Protein AF-A0A1Y0B6B0-F1 (afdb_monomer_lite)

Sequence (129 aa):
MSIPESVAESVLHGMLKETRARQQCIAEITEMIHVASLLHDDVLDDADTRRGIGSLNFVMGNKISVLAGDFLLSRACVALASLKNTEVVSLLATVVEHLVTGETMQMTTTSDQRCSMEYYLQKTYYKTA

Radius of gyration: 20.42 Å; chains: 1; bounding box: 52×27×65 Å

Secondary structure (DSSP, 8-state):
-PPPHHHHHHHHHHHHHHHHHHHHHHHHHHHHHHHHHHHHHHHHTT-SEETTEE-HHHHH-HHHHHHHHHHHHHHHHHHHHHT--HHHHHHHHHHHHHHHHHHHHHHH--HHHHT-HHHHHHHHHHHT-

pLDDT: mean 93.16, std 7.31, range [55.25, 98.56]

InterPro domains:
  IPR000092 Polyprenyl synthetase-like [PF00348] (17-129)
  IPR008949 Isoprenoid synthase domain superfamily [G3DSA:1.10.600.10] (9-129)
  IPR008949 Isoprenoid synthase domain superfamily [SSF48576] (17-129)
  IPR033749 Polyprenyl synthetase, conserved site [PS00723] (38-52)

Organism: Litsea cubeba (NCBI:txid155299)

Structure (mmCIF, N/CA/C/O backbone):
data_AF-A0A1Y0B6B0-F1
#
_entry.id   AF-A0A1Y0B6B0-F1
#
loop_
_atom_site.group_PDB
_atom_site.id
_atom_site.type_symbol
_atom_site.label_atom_id
_atom_site.label_alt_id
_atom_site.label_comp_id
_atom_site.label_asym_id
_atom_site.label_entity_id
_atom_site.label_seq_id
_atom_site.pdbx_PDB_ins_code
_atom_site.Cartn_x
_atom_site.Cartn_y
_atom_site.Cartn_z
_atom_site.occupancy
_atom_site.B_iso_or_equiv
_atom_site.auth_seq_id
_atom_site.auth_comp_id
_atom_site.auth_asym_id
_atom_site.auth_atom_id
_atom_site.pdbx_PDB_model_num
ATOM 1 N N . MET A 1 1 ? -20.776 -11.616 46.084 1.00 55.25 1 MET A N 1
ATOM 2 C CA . MET A 1 1 ? -21.947 -11.772 45.198 1.00 55.25 1 MET A CA 1
ATOM 3 C C . MET A 1 1 ? -21.425 -12.349 43.894 1.00 55.25 1 MET A C 1
ATOM 5 O O . MET A 1 1 ? -20.660 -11.673 43.222 1.00 55.25 1 MET A O 1
ATOM 9 N N . SER A 1 2 ? -21.678 -13.631 43.634 1.00 67.38 2 SER A N 1
ATOM 10 C CA . SER A 1 2 ? -21.216 -14.341 42.435 1.00 67.38 2 SER A CA 1
ATOM 11 C C . SER A 1 2 ? -22.008 -13.864 41.218 1.00 67.38 2 SER A C 1
ATOM 13 O O . SER A 1 2 ? -23.232 -13.755 41.280 1.00 67.38 2 SER A O 1
ATOM 15 N N . ILE A 1 3 ? -21.309 -13.541 40.130 1.00 68.50 3 ILE A N 1
ATOM 16 C CA . ILE A 1 3 ? -21.937 -13.173 38.857 1.00 68.50 3 ILE A CA 1
ATOM 17 C C . ILE A 1 3 ? -22.656 -14.422 38.314 1.00 68.50 3 ILE A C 1
ATOM 19 O O . ILE A 1 3 ? -22.043 -15.492 38.308 1.00 68.50 3 ILE A O 1
ATOM 23 N N . PRO A 1 4 ? -23.926 -14.328 37.876 1.00 75.69 4 PRO A N 1
ATOM 24 C CA . PRO A 1 4 ? -24.611 -15.444 37.232 1.00 75.69 4 PRO A CA 1
ATOM 25 C C . PRO A 1 4 ? -23.865 -15.870 35.962 1.00 75.69 4 PRO A C 1
ATOM 27 O O . PRO A 1 4 ? -23.464 -15.020 35.168 1.00 75.69 4 PRO A O 1
ATOM 30 N N . GLU A 1 5 ? -23.712 -17.175 35.749 1.00 72.06 5 GLU A N 1
ATOM 31 C CA . GLU A 1 5 ? -22.956 -17.769 34.631 1.00 72.06 5 GLU A CA 1
ATOM 32 C C . GLU A 1 5 ? -23.391 -17.225 33.252 1.00 72.06 5 GLU A C 1
ATOM 34 O O . GLU A 1 5 ? -22.551 -16.930 32.404 1.00 72.06 5 GLU A O 1
ATOM 39 N N . SER A 1 6 ? -24.688 -16.941 33.069 1.00 74.56 6 SER A N 1
ATOM 40 C CA . SER A 1 6 ? -25.232 -16.359 31.828 1.00 74.56 6 SER A CA 1
ATOM 41 C C . SER A 1 6 ? -24.791 -14.914 31.559 1.00 74.56 6 SER A C 1
ATOM 43 O O . SER A 1 6 ? -24.699 -14.486 30.408 1.00 74.56 6 SER A O 1
ATOM 45 N N . VAL A 1 7 ? -24.492 -14.143 32.608 1.00 76.75 7 VAL A N 1
ATOM 46 C CA . VAL A 1 7 ? -24.001 -12.765 32.475 1.00 76.75 7 VAL A CA 1
ATOM 47 C C . VAL A 1 7 ? -22.547 -12.787 32.017 1.00 76.75 7 VAL A C 1
ATOM 49 O O . VAL A 1 7 ? -22.191 -12.031 31.112 1.00 76.75 7 VAL A O 1
ATOM 52 N N . ALA A 1 8 ? -21.735 -13.692 32.575 1.00 77.56 8 ALA A N 1
ATOM 53 C CA . ALA A 1 8 ? -20.343 -13.886 32.171 1.00 77.56 8 ALA A CA 1
ATOM 54 C C . ALA A 1 8 ? -20.229 -14.312 30.695 1.00 77.56 8 ALA A C 1
ATOM 56 O O . ALA A 1 8 ? -19.395 -13.780 29.962 1.00 77.56 8 ALA A O 1
ATOM 57 N N . GLU A 1 9 ? -21.119 -15.194 30.238 1.00 77.00 9 GLU A N 1
ATOM 58 C CA . GLU A 1 9 ? -21.168 -15.649 28.847 1.00 77.00 9 GLU A CA 1
ATOM 59 C C . GLU A 1 9 ? -21.558 -14.517 27.874 1.00 77.00 9 GLU A C 1
ATOM 61 O O . GLU A 1 9 ? -20.936 -14.353 26.821 1.00 77.00 9 GLU A O 1
ATOM 66 N N . SER A 1 10 ? -22.5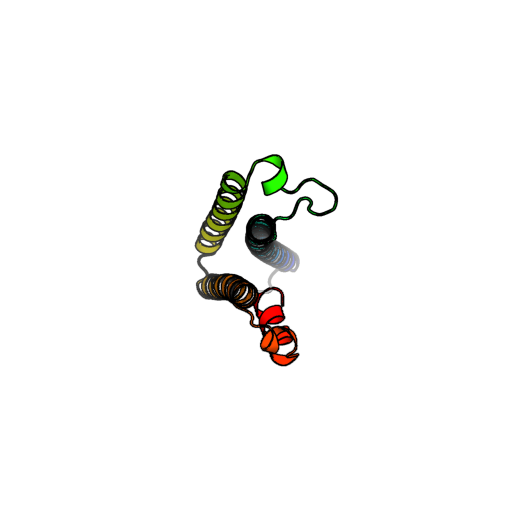12 -13.654 28.253 1.00 80.56 10 SER A N 1
ATOM 67 C CA . SER A 1 10 ? -22.898 -12.493 27.432 1.00 80.56 10 SER A CA 1
ATOM 68 C C . SER A 1 10 ? -21.792 -11.432 27.331 1.00 80.56 10 SER A C 1
ATOM 70 O O . SER A 1 10 ? -21.587 -10.851 26.262 1.00 80.56 10 SER A O 1
ATOM 72 N N . VAL A 1 11 ? -21.040 -11.212 28.418 1.00 84.06 11 VAL A N 1
ATOM 73 C CA . VAL A 1 11 ? -19.911 -10.272 28.451 1.00 84.06 11 VAL A CA 1
ATOM 74 C C . VAL A 1 11 ? -18.780 -10.786 27.566 1.00 84.06 11 VAL A C 1
ATOM 76 O O . VAL A 1 11 ? -18.268 -10.035 26.736 1.00 84.06 11 VAL A O 1
ATOM 79 N N . LEU A 1 12 ? -18.446 -12.077 27.668 1.00 84.06 12 LEU A N 1
ATOM 80 C CA . LEU A 1 12 ? -17.447 -12.708 26.809 1.00 84.06 12 LEU A CA 1
ATOM 81 C C . LEU A 1 12 ? -17.841 -12.608 25.328 1.00 84.06 12 LEU A C 1
ATOM 83 O O . LEU A 1 12 ? -17.019 -12.231 24.492 1.00 84.06 12 LEU A O 1
ATOM 87 N N . HIS A 1 13 ? -19.109 -12.875 24.999 1.00 84.56 13 HIS A N 1
ATOM 88 C CA . HIS A 1 13 ? -19.619 -12.731 23.636 1.00 84.56 13 HIS A CA 1
ATOM 89 C C . HIS A 1 13 ? -19.509 -11.285 23.120 1.00 84.56 13 HIS A C 1
ATOM 91 O O . HIS A 1 13 ? -19.091 -11.064 21.980 1.00 84.56 13 HIS A O 1
ATOM 97 N N . GLY A 1 14 ? -19.828 -10.293 23.960 1.00 85.75 14 GLY A N 1
ATOM 98 C CA . GLY A 1 14 ? -19.670 -8.872 23.641 1.00 85.75 14 GLY A CA 1
ATOM 99 C C . GLY A 1 14 ? -18.216 -8.486 23.352 1.00 85.75 14 GLY A C 1
ATOM 100 O O . GLY A 1 14 ? -17.937 -7.876 22.319 1.00 85.75 14 GLY A O 1
ATOM 101 N N . MET A 1 15 ? -17.281 -8.918 24.203 1.00 86.12 15 MET A N 1
ATOM 102 C CA . MET A 1 15 ? -15.843 -8.650 24.047 1.00 86.12 15 MET A CA 1
ATOM 103 C C . MET A 1 15 ? -15.253 -9.289 22.782 1.00 86.12 15 MET A C 1
ATOM 105 O O . MET A 1 15 ? -14.458 -8.666 22.071 1.00 86.12 15 MET A O 1
ATOM 109 N N . LEU A 1 16 ? -15.657 -10.524 22.466 1.00 89.31 16 LEU A N 1
ATOM 110 C CA . LEU A 1 16 ? -15.244 -11.210 21.238 1.00 89.31 16 LEU A CA 1
ATOM 111 C C . LEU A 1 16 ? -15.760 -10.484 19.991 1.00 89.31 16 LEU A C 1
ATOM 113 O O . LEU A 1 16 ? -15.026 -10.326 19.013 1.00 89.31 16 LEU A O 1
ATOM 117 N N . LYS A 1 17 ? -17.007 -10.003 20.030 1.00 89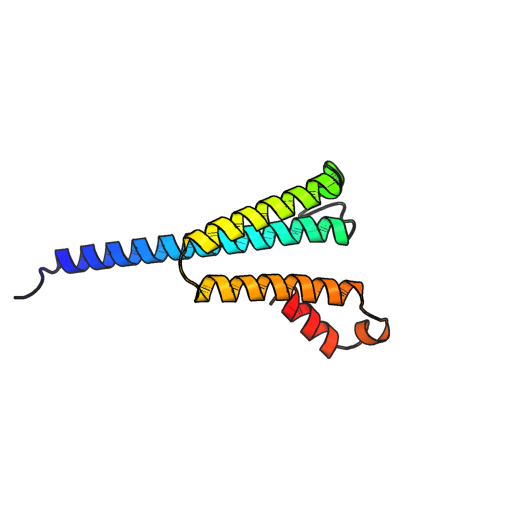.75 17 LYS A N 1
ATOM 118 C CA . LYS A 1 17 ? -17.610 -9.254 18.924 1.00 89.75 17 LYS A CA 1
ATOM 119 C C . LYS A 1 17 ? -16.907 -7.916 18.689 1.00 89.75 17 LYS A C 1
ATOM 121 O O . LYS A 1 17 ? -16.643 -7.572 17.539 1.00 89.75 17 LYS A O 1
ATOM 126 N N . GLU A 1 18 ? -16.562 -7.198 19.756 1.00 90.25 18 GLU A N 1
ATOM 127 C CA . GLU A 1 18 ? -15.807 -5.943 19.668 1.00 90.25 18 GLU A CA 1
ATOM 128 C C . GLU A 1 18 ? -14.404 -6.170 19.091 1.00 90.25 18 GLU A C 1
ATOM 130 O O . GLU A 1 18 ? -13.982 -5.469 18.170 1.00 90.25 18 GLU A O 1
ATOM 135 N N . THR A 1 19 ? -13.699 -7.195 19.575 1.00 91.69 19 THR A N 1
ATOM 136 C CA . THR A 1 19 ? -12.351 -7.533 19.098 1.00 91.69 19 THR A CA 1
ATOM 137 C C . THR A 1 19 ? -12.368 -7.885 17.614 1.00 91.69 19 THR A C 1
ATOM 139 O O . THR A 1 19 ? -11.556 -7.367 16.848 1.00 91.69 19 THR A O 1
ATOM 142 N N . ARG A 1 20 ? -13.341 -8.696 17.182 1.00 94.25 20 ARG A N 1
ATOM 143 C CA . ARG A 1 20 ? -13.519 -9.047 15.770 1.00 94.25 20 ARG A CA 1
ATOM 144 C C . ARG A 1 20 ? -13.775 -7.815 14.903 1.00 94.25 20 ARG A C 1
ATOM 146 O O . ARG A 1 20 ? -13.160 -7.694 13.851 1.00 94.25 20 ARG A O 1
ATOM 153 N N . ALA A 1 21 ? -14.638 -6.900 15.343 1.00 92.75 21 ALA A N 1
ATOM 154 C CA . ALA A 1 21 ? -14.922 -5.673 14.599 1.00 92.75 21 ALA A CA 1
ATOM 155 C C . ALA A 1 21 ? -13.663 -4.802 14.434 1.00 92.75 21 ALA A C 1
ATOM 157 O O . ALA A 1 21 ? -13.395 -4.283 13.352 1.00 92.75 21 ALA A O 1
ATOM 158 N N . ARG A 1 22 ? -12.842 -4.696 15.485 1.00 91.81 22 ARG A N 1
ATOM 159 C CA . ARG A 1 22 ? -11.568 -3.963 15.433 1.00 91.81 22 ARG A CA 1
ATOM 160 C C . ARG A 1 22 ? -10.560 -4.623 14.490 1.00 91.81 22 ARG A C 1
ATOM 162 O O . ARG A 1 22 ? -9.921 -3.926 13.710 1.00 91.81 22 ARG A O 1
ATOM 169 N N . GLN A 1 23 ? -10.448 -5.950 14.527 1.00 94.19 23 GLN A N 1
ATOM 170 C CA . GLN A 1 23 ? -9.586 -6.711 13.615 1.00 94.19 23 GLN A CA 1
ATOM 171 C C . GLN A 1 23 ? -10.022 -6.562 12.155 1.00 94.19 23 GLN A C 1
ATOM 173 O O . GLN A 1 23 ? -9.176 -6.368 11.289 1.00 94.19 23 GLN A O 1
ATOM 178 N N . GLN A 1 24 ? -11.330 -6.607 11.886 1.00 95.81 24 GLN A N 1
ATOM 179 C CA . GLN A 1 24 ? -11.879 -6.381 10.548 1.00 95.81 24 GLN A CA 1
ATOM 180 C C . GLN A 1 24 ? -11.531 -4.986 10.031 1.00 95.81 24 GLN A C 1
ATOM 182 O O . GLN A 1 24 ? -11.059 -4.863 8.909 1.00 95.81 24 GLN A O 1
ATOM 187 N N . CYS A 1 25 ? -11.671 -3.957 10.869 1.00 95.50 25 CYS A N 1
ATOM 188 C CA . CYS A 1 25 ? -11.316 -2.595 10.485 1.00 95.50 25 CYS A CA 1
ATOM 189 C C . CYS A 1 25 ? -9.828 -2.463 10.116 1.00 95.50 25 CYS A C 1
ATOM 191 O O . CYS A 1 25 ? -9.495 -1.851 9.104 1.00 95.50 25 CYS A O 1
ATOM 193 N N . ILE A 1 26 ? -8.927 -3.084 10.887 1.00 96.56 26 ILE A N 1
ATOM 194 C CA . ILE A 1 26 ? -7.492 -3.097 10.558 1.00 96.56 26 ILE A CA 1
ATOM 195 C C . ILE A 1 26 ? -7.239 -3.861 9.251 1.00 96.56 26 ILE A C 1
ATOM 197 O O . ILE A 1 26 ? -6.495 -3.372 8.408 1.00 96.56 26 ILE A O 1
ATOM 201 N N . ALA A 1 27 ? -7.886 -5.010 9.043 1.00 97.88 27 ALA A N 1
ATOM 202 C CA . ALA A 1 27 ? -7.743 -5.784 7.810 1.00 97.88 27 ALA A CA 1
ATOM 203 C C . ALA A 1 27 ? -8.198 -4.995 6.568 1.00 97.88 27 ALA A C 1
ATOM 205 O O . ALA A 1 27 ? -7.513 -5.006 5.549 1.00 97.88 27 ALA A O 1
ATOM 206 N N . GLU A 1 28 ? -9.312 -4.266 6.663 1.00 97.94 28 GLU A N 1
ATOM 207 C CA . GLU A 1 28 ? -9.801 -3.387 5.593 1.00 97.94 28 GLU A CA 1
ATOM 208 C C . GLU A 1 28 ? -8.811 -2.258 5.284 1.00 97.94 28 GLU A C 1
ATOM 210 O O . GLU A 1 28 ? -8.553 -1.959 4.120 1.00 97.94 28 GLU A O 1
ATOM 215 N N . ILE A 1 29 ? -8.228 -1.645 6.319 1.00 98.12 29 ILE A N 1
ATOM 216 C CA . ILE A 1 29 ? -7.195 -0.613 6.168 1.00 98.12 29 ILE A CA 1
ATOM 217 C C . ILE A 1 29 ? -5.973 -1.171 5.440 1.00 98.12 29 ILE A C 1
ATOM 219 O O . ILE A 1 29 ? -5.506 -0.562 4.477 1.00 98.12 29 ILE A O 1
ATOM 223 N N . THR A 1 30 ? -5.460 -2.317 5.888 1.00 97.88 30 THR A N 1
ATOM 224 C CA . THR A 1 30 ? -4.285 -2.953 5.286 1.00 97.88 30 THR A CA 1
ATOM 225 C C . THR A 1 30 ? -4.540 -3.319 3.826 1.00 97.88 30 THR A C 1
ATOM 227 O O . THR A 1 30 ? -3.692 -3.040 2.983 1.00 97.88 30 THR A O 1
ATOM 230 N N . GLU A 1 31 ? -5.717 -3.858 3.498 1.00 98.44 31 GLU A N 1
ATOM 231 C CA . GLU A 1 31 ? -6.060 -4.195 2.112 1.00 98.44 31 GLU A CA 1
ATOM 232 C C . GLU A 1 31 ? -6.212 -2.945 1.234 1.00 98.44 31 GLU A C 1
ATOM 234 O O . GLU A 1 31 ? -5.771 -2.948 0.089 1.00 98.44 31 GLU A O 1
ATOM 239 N N . MET A 1 32 ? -6.765 -1.840 1.751 1.00 98.56 32 MET A N 1
ATOM 240 C CA . MET A 1 32 ? -6.808 -0.577 0.998 1.00 98.56 32 MET A CA 1
ATOM 241 C C . MET A 1 32 ? -5.403 -0.066 0.657 1.00 98.56 32 MET A C 1
ATOM 243 O O . MET A 1 32 ? -5.180 0.368 -0.472 1.00 98.56 32 MET A O 1
ATOM 247 N N . ILE A 1 33 ? -4.459 -0.138 1.603 1.00 98.31 33 ILE A N 1
ATOM 248 C CA . ILE A 1 33 ? -3.053 0.235 1.370 1.00 98.31 33 ILE A CA 1
ATOM 249 C C . ILE A 1 33 ? -2.418 -0.705 0.339 1.00 98.31 33 ILE A C 1
ATOM 251 O O . ILE A 1 33 ? -1.767 -0.236 -0.591 1.00 98.31 33 ILE A O 1
ATOM 255 N N . HIS A 1 34 ? -2.646 -2.015 0.464 1.00 97.62 34 HIS A N 1
ATOM 256 C CA . HIS A 1 34 ? -2.136 -3.007 -0.480 1.00 97.62 34 HIS A CA 1
ATOM 257 C C . HIS A 1 34 ? -2.651 -2.760 -1.903 1.00 97.62 34 HIS A C 1
ATOM 259 O O . HIS A 1 34 ? -1.871 -2.689 -2.846 1.00 97.62 34 HIS A O 1
ATOM 265 N N . VAL A 1 35 ? -3.960 -2.575 -2.083 1.00 97.88 35 VAL A N 1
ATOM 266 C CA . VAL A 1 35 ? -4.535 -2.320 -3.411 1.00 97.88 35 VAL A CA 1
ATOM 267 C C . VAL A 1 35 ? -4.051 -0.982 -3.972 1.00 97.88 35 VAL A C 1
ATOM 269 O O . VAL A 1 35 ? -3.776 -0.904 -5.168 1.00 97.88 35 VAL A O 1
ATOM 272 N N . ALA A 1 36 ? -3.893 0.051 -3.137 1.00 98.31 36 ALA A N 1
ATOM 273 C CA . ALA A 1 36 ? -3.296 1.314 -3.567 1.00 98.31 36 ALA A CA 1
ATOM 274 C C . ALA A 1 36 ? -1.874 1.110 -4.115 1.00 98.31 36 ALA A C 1
ATOM 276 O O . ALA A 1 36 ? -1.578 1.597 -5.206 1.00 98.31 36 ALA A O 1
ATOM 277 N N . SER A 1 37 ? -1.034 0.335 -3.414 1.00 97.56 37 SER A N 1
ATOM 278 C CA . SER A 1 37 ? 0.324 0.041 -3.880 1.00 97.56 37 SER A CA 1
ATOM 279 C C . SER A 1 37 ? 0.315 -0.756 -5.184 1.00 97.56 37 SER A C 1
ATOM 281 O O . SER A 1 37 ? 1.088 -0.440 -6.074 1.00 97.56 37 SER A O 1
ATOM 283 N N . LEU A 1 38 ? -0.602 -1.717 -5.365 1.00 97.44 38 LEU A N 1
ATOM 284 C CA . LEU A 1 38 ? -0.714 -2.460 -6.628 1.00 97.44 38 LEU A CA 1
ATOM 285 C C . LEU A 1 38 ? -1.066 -1.563 -7.823 1.00 97.44 38 LEU A C 1
ATOM 287 O O . LEU A 1 38 ? -0.538 -1.770 -8.913 1.00 97.44 38 LEU A O 1
ATOM 291 N N . LEU A 1 39 ? -1.963 -0.590 -7.630 1.00 97.75 39 LEU A N 1
ATOM 292 C CA . LEU A 1 39 ? -2.346 0.352 -8.686 1.00 97.75 39 LEU A CA 1
ATOM 293 C C . LEU A 1 39 ? -1.192 1.275 -9.077 1.00 97.75 39 LEU A C 1
ATOM 295 O O . LEU A 1 39 ? -1.045 1.609 -10.251 1.00 97.75 39 LEU A O 1
ATOM 299 N N . HIS A 1 40 ? -0.399 1.707 -8.097 1.00 97.62 40 HIS A N 1
ATOM 300 C CA . HIS A 1 40 ? 0.803 2.495 -8.349 1.00 97.62 40 HIS A CA 1
ATOM 301 C C . HIS A 1 40 ? 1.895 1.641 -9.003 1.00 97.62 40 HIS A C 1
ATOM 303 O O . HIS A 1 40 ? 2.428 2.063 -10.024 1.00 97.62 40 HIS A O 1
ATOM 309 N N . ASP A 1 41 ? 2.149 0.427 -8.513 1.00 96.31 41 ASP A N 1
ATOM 310 C CA . ASP A 1 41 ? 3.108 -0.524 -9.095 1.00 96.31 41 ASP A CA 1
ATOM 311 C C . ASP A 1 41 ? 2.792 -0.825 -10.564 1.00 96.31 41 ASP A C 1
ATOM 313 O O . ASP A 1 41 ? 3.684 -0.773 -11.401 1.00 96.31 41 ASP A O 1
ATOM 317 N N . ASP A 1 42 ? 1.522 -1.073 -10.910 1.00 97.31 42 ASP A N 1
ATOM 318 C CA . ASP A 1 42 ? 1.115 -1.328 -12.299 1.00 97.31 42 ASP A CA 1
ATOM 319 C C . ASP A 1 42 ? 1.489 -0.160 -13.239 1.00 97.31 42 ASP A C 1
ATOM 321 O O . ASP A 1 42 ? 1.822 -0.381 -14.403 1.00 97.31 42 ASP A O 1
ATOM 325 N N . VAL A 1 43 ? 1.465 1.084 -12.738 1.00 97.38 43 VAL A N 1
ATOM 326 C CA . VAL A 1 43 ? 1.915 2.273 -13.483 1.00 97.38 43 VAL A CA 1
ATOM 327 C C . VAL A 1 43 ? 3.439 2.342 -13.565 1.00 97.38 43 VAL A C 1
ATOM 329 O O . VAL A 1 43 ? 3.963 2.736 -14.601 1.00 97.38 43 VAL A O 1
ATOM 332 N N . LEU A 1 44 ? 4.143 2.015 -12.482 1.00 95.56 44 LEU A N 1
ATOM 333 C CA . LEU A 1 44 ? 5.605 2.079 -12.414 1.00 95.56 44 LEU A CA 1
ATOM 334 C C . LEU A 1 44 ? 6.279 0.995 -13.263 1.00 95.56 44 LEU A C 1
ATOM 336 O O . LEU A 1 44 ? 7.318 1.253 -13.866 1.00 95.56 44 LEU A O 1
ATOM 340 N N . ASP A 1 45 ? 5.670 -0.188 -13.324 1.00 94.94 45 ASP A N 1
ATOM 341 C CA . ASP A 1 45 ? 6.164 -1.355 -14.055 1.00 94.94 45 ASP A CA 1
ATOM 342 C C . ASP A 1 45 ? 5.646 -1.420 -15.510 1.00 94.94 45 ASP A C 1
ATOM 344 O O . ASP A 1 45 ? 5.927 -2.394 -16.209 1.00 94.94 45 ASP A O 1
ATOM 348 N N . ASP A 1 46 ? 4.875 -0.422 -15.970 1.00 95.88 46 ASP A N 1
ATOM 349 C CA . ASP A 1 46 ? 4.182 -0.419 -17.272 1.00 95.88 46 ASP A CA 1
ATOM 350 C C . ASP A 1 46 ? 3.408 -1.734 -17.528 1.00 95.88 46 ASP A C 1
ATOM 352 O O . ASP A 1 46 ? 3.446 -2.326 -18.609 1.00 95.88 46 ASP A O 1
ATOM 356 N N . ALA A 1 47 ? 2.707 -2.232 -16.506 1.00 94.94 47 ALA A N 1
ATOM 357 C CA . ALA A 1 47 ? 2.032 -3.521 -16.573 1.00 94.94 47 ALA A CA 1
ATOM 358 C C . ALA A 1 47 ? 0.788 -3.453 -17.473 1.00 94.94 47 ALA A C 1
ATOM 360 O O . ALA A 1 47 ? -0.085 -2.614 -17.256 1.00 94.94 47 ALA A O 1
ATOM 361 N N . ASP A 1 48 ? 0.650 -4.389 -18.420 1.00 95.56 48 ASP A N 1
ATOM 362 C CA . ASP A 1 48 ? -0.555 -4.530 -19.262 1.00 95.56 48 ASP A CA 1
ATOM 363 C C . ASP A 1 48 ? -1.688 -5.296 -18.556 1.00 95.56 48 ASP A C 1
ATOM 365 O O . ASP A 1 48 ? -2.873 -5.126 -18.858 1.00 95.56 48 ASP A O 1
ATOM 369 N N . THR A 1 49 ? -1.339 -6.195 -17.627 1.00 94.81 49 THR A N 1
ATOM 370 C CA . THR A 1 49 ? -2.307 -7.072 -16.958 1.00 94.81 49 THR A CA 1
ATOM 371 C C . THR A 1 49 ? -1.997 -7.282 -15.484 1.00 94.81 49 THR A C 1
ATOM 373 O O . THR A 1 49 ? -0.844 -7.364 -15.070 1.00 94.81 49 THR A O 1
ATOM 376 N N . ARG A 1 50 ? -3.058 -7.481 -14.701 1.00 93.69 50 ARG A N 1
ATOM 377 C CA . ARG A 1 50 ? -3.017 -7.895 -13.302 1.00 93.69 50 ARG A CA 1
ATOM 378 C C . ARG A 1 50 ? -3.985 -9.060 -13.109 1.00 93.69 50 ARG A C 1
ATOM 380 O O . ARG A 1 50 ? -5.179 -8.948 -13.374 1.00 93.69 50 ARG A O 1
ATOM 387 N N . ARG A 1 51 ? -3.469 -10.209 -12.653 1.00 93.19 51 ARG A N 1
ATOM 388 C CA . ARG A 1 51 ? -4.252 -11.453 -12.446 1.00 93.19 51 ARG A CA 1
ATOM 389 C C . ARG A 1 51 ? -5.026 -11.910 -13.703 1.00 93.19 51 ARG A C 1
ATOM 391 O O . ARG A 1 51 ? -6.135 -12.422 -13.598 1.00 93.19 51 ARG A O 1
ATOM 398 N N . GLY A 1 52 ? -4.438 -11.722 -14.887 1.00 91.88 52 GLY A N 1
ATOM 399 C CA . GLY A 1 52 ? -5.030 -12.118 -16.174 1.00 91.88 52 GLY A CA 1
ATOM 400 C C . GLY A 1 52 ? -6.103 -11.167 -16.717 1.00 91.88 52 GLY A C 1
ATOM 401 O O . GLY A 1 52 ? -6.688 -11.450 -17.758 1.00 91.88 52 GLY A O 1
ATOM 402 N N . ILE A 1 53 ? -6.354 -10.047 -16.037 1.00 93.12 53 ILE A N 1
ATOM 403 C CA . ILE A 1 53 ? -7.273 -8.985 -16.465 1.00 93.12 53 ILE A CA 1
ATOM 404 C C . ILE A 1 53 ? -6.433 -7.758 -16.832 1.00 93.12 53 ILE A C 1
ATOM 406 O O . ILE A 1 53 ? -5.367 -7.566 -16.251 1.00 93.12 53 ILE A O 1
ATOM 410 N N . GLY A 1 54 ? -6.884 -6.938 -17.786 1.00 93.62 54 GLY A N 1
ATOM 411 C CA . GLY A 1 54 ? -6.221 -5.669 -18.102 1.0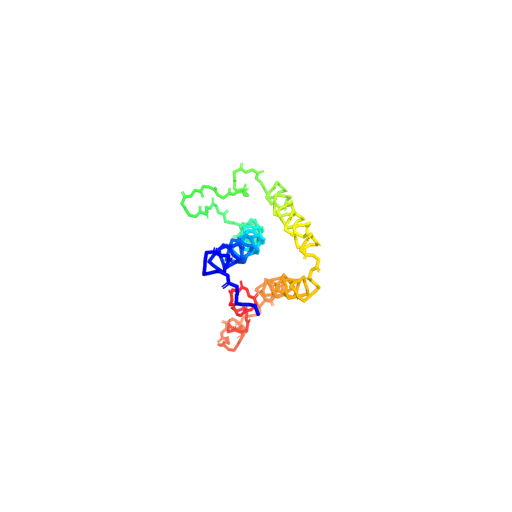0 93.62 54 GLY A CA 1
ATOM 412 C C . GLY A 1 54 ? -6.038 -4.821 -16.842 1.00 93.62 54 GLY A C 1
ATOM 413 O O . GLY A 1 54 ? -6.989 -4.634 -16.080 1.00 93.62 54 GLY A O 1
ATOM 414 N N . SER A 1 55 ? -4.814 -4.359 -16.605 1.00 96.38 55 SER A N 1
ATOM 415 C CA . SER A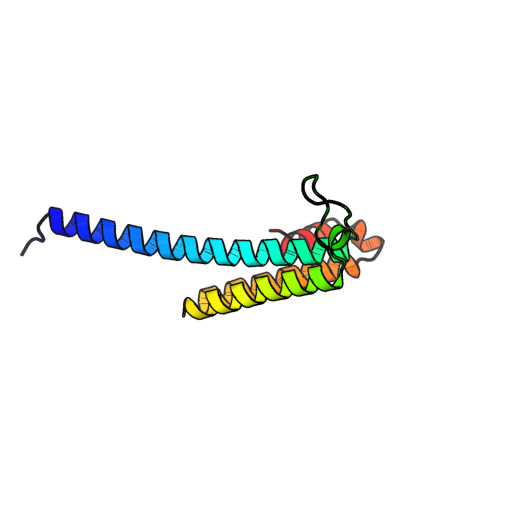 1 55 ? -4.495 -3.477 -15.481 1.00 96.38 55 SER A CA 1
ATOM 416 C C . SER A 1 55 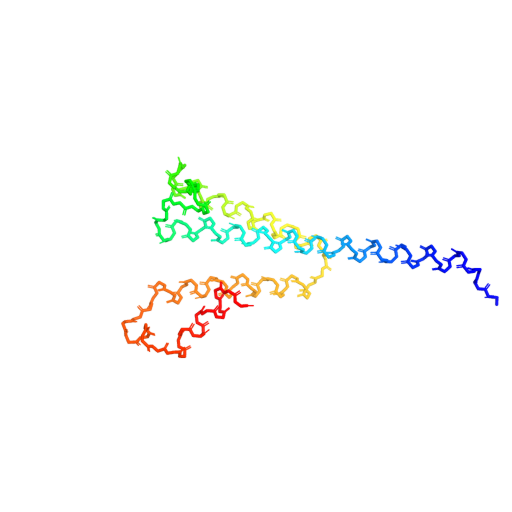? -5.223 -2.135 -15.628 1.00 96.38 55 SER A C 1
ATOM 418 O O . SER A 1 55 ? -5.661 -1.746 -16.718 1.00 96.38 55 SER A O 1
ATOM 420 N N . LEU A 1 56 ? -5.387 -1.399 -14.526 1.00 95.94 56 LEU A N 1
ATOM 421 C CA . LEU A 1 56 ? -6.127 -0.136 -14.580 1.00 95.94 56 LEU A CA 1
ATOM 422 C C . LEU A 1 56 ? -5.408 0.906 -15.451 1.00 95.94 56 LEU A C 1
ATOM 424 O O . LEU A 1 56 ? -6.068 1.655 -16.172 1.00 95.94 56 LEU A O 1
ATOM 428 N N . ASN A 1 57 ? -4.073 0.921 -15.437 1.00 96.88 57 ASN A N 1
ATOM 429 C CA . ASN A 1 57 ? -3.264 1.834 -16.245 1.00 96.88 57 ASN A CA 1
ATOM 430 C C . ASN A 1 57 ? -3.373 1.503 -17.732 1.00 96.88 57 ASN A C 1
ATOM 432 O O . ASN A 1 57 ? -3.493 2.422 -18.537 1.00 96.88 57 ASN A O 1
ATOM 436 N N . PHE A 1 58 ? -3.446 0.219 -18.085 1.00 96.44 58 PHE A N 1
ATOM 437 C CA . PHE A 1 58 ? -3.673 -0.210 -19.459 1.00 96.44 58 PHE A CA 1
ATOM 438 C C . PHE A 1 58 ? -5.067 0.190 -19.966 1.00 96.44 58 PHE A C 1
ATOM 440 O O . PHE A 1 58 ? -5.211 0.699 -21.076 1.00 96.44 58 PHE A O 1
ATOM 447 N N . VAL A 1 59 ? -6.109 0.002 -19.149 1.00 96.88 59 VAL A N 1
ATOM 448 C CA . VAL A 1 59 ? -7.503 0.228 -19.573 1.00 96.88 59 VAL A CA 1
ATOM 449 C C . VAL A 1 59 ? -7.909 1.707 -19.515 1.00 96.88 59 VAL A C 1
ATOM 451 O O . VAL A 1 59 ? -8.634 2.180 -20.389 1.00 96.88 59 VAL A O 1
ATOM 454 N N . MET A 1 60 ? -7.474 2.439 -18.486 1.00 96.19 60 MET A N 1
ATOM 455 C CA . MET A 1 60 ? -7.941 3.801 -18.169 1.00 96.19 60 MET A CA 1
ATOM 456 C C . MET A 1 60 ? -6.821 4.855 -18.170 1.00 96.19 60 MET A C 1
ATOM 458 O O . MET A 1 60 ? -7.089 6.047 -17.995 1.00 96.19 60 MET A O 1
ATOM 462 N N . GLY A 1 61 ? -5.569 4.442 -18.372 1.00 96.94 61 GLY A N 1
ATOM 463 C CA . GLY A 1 61 ? -4.400 5.314 -18.393 1.00 96.94 61 GLY A CA 1
ATOM 464 C C . GLY A 1 61 ? -3.767 5.561 -17.019 1.00 96.94 61 GLY A C 1
ATOM 465 O O . GLY A 1 61 ? -4.390 5.432 -15.958 1.00 96.94 61 GLY A O 1
ATOM 466 N N . ASN A 1 62 ? -2.504 5.994 -17.048 1.00 97.81 62 ASN A N 1
ATOM 467 C CA . ASN A 1 62 ? -1.686 6.197 -15.846 1.00 97.81 62 ASN A CA 1
ATOM 468 C C . ASN A 1 62 ? -2.289 7.243 -14.896 1.00 97.81 62 ASN A C 1
ATOM 470 O O . ASN A 1 62 ? -2.307 7.039 -13.688 1.00 97.81 62 ASN A O 1
ATOM 474 N N . LYS A 1 63 ? -2.850 8.342 -15.424 1.00 98.12 63 LYS A N 1
ATOM 475 C CA . LYS A 1 63 ? -3.408 9.431 -14.596 1.00 98.12 63 LYS A CA 1
ATOM 476 C C . LYS A 1 63 ? -4.547 8.959 -13.692 1.00 98.12 63 LYS A C 1
ATOM 478 O O . LYS A 1 63 ? -4.573 9.303 -12.516 1.00 98.12 63 LYS A O 1
ATOM 483 N N . ILE A 1 64 ? -5.482 8.181 -14.240 1.00 97.94 64 ILE A N 1
ATOM 484 C CA . ILE A 1 64 ? -6.610 7.646 -13.468 1.00 97.94 64 ILE A CA 1
ATOM 485 C C . ILE A 1 64 ? -6.120 6.609 -12.459 1.00 97.94 64 ILE A C 1
ATOM 487 O O . ILE A 1 64 ? -6.601 6.593 -11.332 1.00 97.94 64 ILE A O 1
ATOM 491 N N . SER A 1 65 ? -5.132 5.798 -12.832 1.00 98.12 65 SER A N 1
ATOM 492 C CA . SER A 1 65 ? -4.579 4.763 -11.951 1.00 98.12 65 SER A CA 1
ATOM 493 C C . SER A 1 65 ? -3.860 5.345 -10.739 1.00 98.12 65 SER A C 1
ATOM 495 O O . SER A 1 65 ? -4.113 4.910 -9.618 1.00 98.12 65 SER A O 1
ATOM 497 N N . VAL A 1 66 ? -3.057 6.394 -10.941 1.00 98.38 66 VAL A N 1
ATOM 498 C CA . VAL A 1 66 ? -2.411 7.128 -9.842 1.00 98.38 66 VAL A CA 1
ATOM 499 C C . VAL A 1 66 ? -3.458 7.731 -8.904 1.00 98.38 66 VAL A C 1
ATOM 501 O O . VAL A 1 66 ? -3.401 7.489 -7.701 1.00 98.38 66 VAL A O 1
ATOM 504 N N . LEU A 1 67 ? -4.468 8.425 -9.447 1.00 98.56 67 LEU A N 1
ATOM 505 C CA . LEU A 1 67 ? -5.539 9.026 -8.640 1.00 98.56 67 LEU A CA 1
ATOM 506 C C . LEU A 1 67 ? -6.383 7.985 -7.890 1.00 98.56 67 LEU A C 1
ATOM 508 O O . LEU A 1 67 ? -6.842 8.249 -6.781 1.00 98.56 67 LEU A O 1
ATOM 512 N N . ALA A 1 68 ? -6.602 6.808 -8.478 1.00 98.38 68 ALA A N 1
ATOM 513 C CA . ALA A 1 68 ? -7.302 5.712 -7.817 1.00 98.38 68 ALA A CA 1
ATOM 514 C C . ALA A 1 68 ? -6.494 5.163 -6.629 1.00 98.38 68 ALA A C 1
ATOM 516 O O . ALA A 1 68 ? -7.067 4.937 -5.561 1.00 98.38 68 ALA A O 1
ATOM 517 N N . GLY A 1 69 ? -5.173 5.018 -6.781 1.00 98.44 69 GLY A N 1
ATOM 518 C CA . GLY A 1 69 ? -4.280 4.672 -5.674 1.00 98.44 69 GLY A CA 1
ATOM 519 C C . GLY A 1 69 ? -4.279 5.737 -4.573 1.00 98.44 69 GLY A C 1
ATOM 520 O O . GLY A 1 69 ? -4.488 5.408 -3.405 1.00 98.44 69 GLY A O 1
ATOM 521 N N . ASP A 1 70 ? -4.176 7.021 -4.935 1.00 98.56 70 ASP A N 1
ATOM 522 C CA . ASP A 1 70 ? -4.214 8.142 -3.982 1.00 98.56 70 ASP A CA 1
ATOM 523 C C . ASP A 1 70 ? -5.534 8.182 -3.204 1.00 98.56 70 ASP A C 1
ATOM 525 O O . ASP A 1 70 ? -5.560 8.425 -1.994 1.00 98.56 70 ASP A O 1
ATOM 529 N N . PHE A 1 71 ? -6.649 7.912 -3.886 1.00 98.56 71 PHE A N 1
ATOM 530 C CA . PHE A 1 71 ? -7.960 7.836 -3.259 1.00 98.56 71 PHE A CA 1
ATOM 531 C C . PHE A 1 71 ? -8.030 6.704 -2.227 1.00 98.56 71 PHE A C 1
ATOM 533 O O . PHE A 1 71 ? -8.479 6.936 -1.103 1.00 98.56 71 PHE A O 1
ATOM 540 N N . LEU A 1 72 ? -7.576 5.495 -2.572 1.00 98.50 72 LEU A N 1
ATOM 541 C CA . LEU A 1 72 ? -7.568 4.359 -1.645 1.00 98.50 72 LEU A CA 1
ATOM 542 C C . LEU A 1 72 ? -6.659 4.614 -0.439 1.00 98.50 72 LEU A C 1
ATOM 544 O O . LEU A 1 72 ? -7.079 4.384 0.697 1.00 98.50 72 LEU A O 1
ATOM 548 N N . LEU A 1 73 ? -5.466 5.170 -0.663 1.00 98.44 73 LEU A N 1
ATOM 549 C CA . LEU A 1 73 ? -4.549 5.534 0.414 1.00 98.44 73 LEU A CA 1
ATOM 550 C C . LEU A 1 73 ? -5.154 6.616 1.323 1.00 98.44 73 LEU A C 1
ATOM 552 O O . LEU A 1 73 ? -5.121 6.494 2.546 1.00 98.44 73 LEU A O 1
ATOM 556 N N . SER A 1 74 ? -5.800 7.636 0.749 1.00 98.38 74 SER A N 1
ATOM 557 C CA . SER A 1 74 ? -6.523 8.664 1.508 1.00 98.38 74 SER A CA 1
ATOM 558 C C . SER A 1 74 ? -7.646 8.062 2.364 1.00 98.38 74 SER A C 1
ATOM 560 O O . SER A 1 74 ? -7.785 8.394 3.545 1.00 98.38 74 SER A O 1
ATOM 562 N N . ARG A 1 75 ? -8.423 7.124 1.807 1.00 98.44 75 ARG A N 1
ATOM 563 C CA . ARG A 1 75 ? -9.476 6.403 2.538 1.00 98.44 75 ARG A CA 1
ATOM 564 C C . ARG A 1 75 ? -8.907 5.560 3.679 1.00 98.44 75 ARG A C 1
ATOM 566 O O . ARG A 1 75 ? -9.481 5.588 4.771 1.00 98.44 75 ARG A O 1
ATOM 573 N N . ALA A 1 76 ? -7.777 4.889 3.464 1.00 98.25 76 ALA A N 1
ATOM 574 C CA . ALA A 1 76 ? -7.069 4.157 4.509 1.00 98.25 76 ALA A CA 1
ATOM 575 C C . ALA A 1 76 ? -6.602 5.086 5.639 1.00 98.25 76 ALA A C 1
ATOM 577 O O . ALA A 1 76 ? -6.833 4.780 6.806 1.00 98.25 76 ALA A O 1
ATOM 578 N N . CYS A 1 77 ? -6.049 6.260 5.318 1.00 97.69 77 CYS A N 1
ATOM 579 C CA . CYS A 1 77 ? -5.644 7.264 6.307 1.00 97.69 77 CYS A CA 1
ATOM 580 C C . CYS A 1 77 ? -6.823 7.777 7.151 1.00 97.69 77 CYS A C 1
ATOM 582 O O . CYS A 1 77 ? -6.706 7.904 8.371 1.00 97.69 77 CYS A O 1
ATOM 584 N N . VAL A 1 78 ? -7.981 8.035 6.531 1.00 97.81 78 VAL A N 1
ATOM 585 C CA . VAL A 1 78 ? -9.199 8.440 7.258 1.00 97.81 78 VAL A CA 1
ATOM 586 C C . VAL A 1 78 ? -9.662 7.335 8.211 1.00 97.81 78 VAL A C 1
ATOM 588 O O . VAL A 1 78 ? -9.994 7.613 9.365 1.00 97.81 78 VAL A O 1
ATOM 591 N N . ALA A 1 79 ? -9.660 6.082 7.752 1.00 96.50 79 ALA A N 1
ATOM 592 C CA . ALA A 1 79 ? -10.019 4.936 8.582 1.00 96.50 79 ALA A CA 1
ATOM 593 C C . ALA A 1 79 ? -9.019 4.740 9.739 1.00 96.50 79 ALA A C 1
ATOM 595 O O . ALA A 1 79 ? -9.443 4.594 10.885 1.00 96.50 79 ALA A O 1
ATOM 596 N N . LEU A 1 80 ? -7.714 4.861 9.481 1.00 96.38 80 LEU A N 1
ATOM 597 C CA . LEU A 1 80 ? -6.652 4.824 10.492 1.00 96.38 80 LEU A CA 1
ATOM 598 C C . LEU A 1 80 ? -6.844 5.873 11.584 1.00 96.38 80 LEU A C 1
ATOM 600 O O . LEU A 1 80 ? -6.834 5.547 12.770 1.00 96.38 80 LEU A O 1
ATOM 604 N N . ALA A 1 81 ? -7.070 7.128 11.195 1.00 95.75 81 ALA A N 1
ATOM 605 C CA . ALA A 1 81 ? -7.309 8.214 12.140 1.00 95.75 81 ALA A CA 1
ATOM 606 C C . ALA A 1 81 ? -8.553 7.954 13.011 1.00 95.75 81 ALA A C 1
ATOM 608 O O . ALA A 1 81 ? -8.568 8.289 14.199 1.00 95.75 81 ALA A O 1
ATOM 609 N N . SER A 1 82 ? -9.581 7.307 12.450 1.00 94.94 82 SER A N 1
ATOM 610 C CA . SER A 1 82 ? -10.810 6.973 13.178 1.00 94.94 82 SER A CA 1
ATOM 611 C C . SER A 1 82 ? -10.610 5.937 14.292 1.00 94.94 82 SER A C 1
ATOM 613 O O . SER A 1 82 ? -11.382 5.935 15.252 1.00 94.94 82 SER A O 1
ATOM 615 N N . LEU A 1 83 ? -9.542 5.126 14.227 1.00 93.44 83 LEU A N 1
ATOM 616 C CA . LEU A 1 83 ? -9.198 4.156 15.274 1.00 93.44 83 LEU A CA 1
ATOM 617 C C . LEU A 1 83 ? -8.806 4.827 16.596 1.00 93.44 83 LEU A C 1
ATOM 619 O O . LEU A 1 83 ? -8.861 4.177 17.640 1.00 93.44 83 LEU A O 1
ATOM 623 N N . LYS A 1 84 ? -8.382 6.102 16.558 1.00 94.81 84 LYS A N 1
ATOM 624 C CA . LYS A 1 84 ? -7.897 6.869 17.723 1.00 94.81 84 LYS A CA 1
ATOM 625 C C . LYS A 1 84 ? -6.833 6.120 18.537 1.00 94.81 84 LYS A C 1
ATOM 627 O O . LYS A 1 84 ? -6.751 6.265 19.754 1.00 94.81 84 LYS A O 1
ATOM 632 N N . ASN A 1 85 ? -6.020 5.319 17.855 1.00 96.25 85 ASN A N 1
ATOM 633 C CA . ASN A 1 85 ? -4.922 4.565 18.439 1.00 96.25 85 ASN A CA 1
ATOM 634 C C . ASN A 1 85 ? -3.622 4.983 17.743 1.00 96.25 85 ASN A C 1
ATOM 636 O O . ASN A 1 85 ? -3.363 4.594 16.607 1.00 96.25 85 ASN A O 1
ATOM 640 N N . THR A 1 86 ? -2.825 5.805 18.423 1.00 96.62 86 THR A N 1
ATOM 641 C CA . THR A 1 86 ? -1.598 6.389 17.866 1.00 96.62 86 THR A CA 1
ATOM 642 C C . THR A 1 86 ? -0.517 5.355 17.588 1.00 96.62 86 THR A C 1
ATOM 644 O O . THR A 1 86 ? 0.256 5.545 16.658 1.00 96.62 86 THR A O 1
ATOM 647 N N . GLU A 1 87 ? -0.472 4.261 18.348 1.00 97.44 87 GLU A N 1
ATOM 648 C CA . GLU A 1 87 ? 0.479 3.169 18.127 1.00 97.44 87 GLU A CA 1
ATOM 649 C C . GLU A 1 87 ? 0.204 2.479 16.785 1.00 97.44 87 GLU A C 1
ATOM 651 O O . GLU A 1 87 ? 1.102 2.358 15.957 1.00 97.44 87 GLU A O 1
ATOM 656 N N . VAL A 1 88 ? -1.061 2.134 16.518 1.00 96.25 88 VAL A N 1
ATOM 657 C CA . VAL A 1 88 ? -1.476 1.529 15.240 1.00 96.25 88 VAL A CA 1
ATOM 658 C C . VAL A 1 88 ? -1.259 2.490 14.071 1.00 96.25 88 VAL A C 1
ATOM 660 O O . VAL A 1 88 ? -0.762 2.082 13.023 1.00 96.25 88 VAL A O 1
ATOM 663 N N . VAL A 1 89 ? -1.609 3.770 14.246 1.00 97.00 89 VAL A N 1
ATOM 664 C CA . VAL A 1 89 ? -1.406 4.797 13.213 1.00 97.00 89 VAL A CA 1
ATOM 665 C C . VAL A 1 89 ? 0.080 4.960 12.897 1.00 97.00 89 VAL A C 1
ATOM 667 O O . VAL A 1 89 ? 0.444 4.982 11.725 1.00 97.00 89 VAL A O 1
ATOM 670 N N . SER A 1 90 ? 0.939 5.036 13.918 1.00 97.81 90 SER A N 1
ATOM 671 C CA . SER A 1 90 ? 2.385 5.165 13.727 1.00 97.81 90 SER A CA 1
ATOM 672 C C . SER A 1 90 ? 2.969 3.938 13.037 1.00 97.81 90 SER A C 1
ATOM 674 O O . SER A 1 90 ? 3.748 4.094 12.105 1.00 97.81 90 SER A O 1
ATOM 676 N N . LEU A 1 91 ? 2.571 2.732 13.455 1.00 97.75 91 LEU A N 1
ATOM 677 C CA . LEU A 1 91 ? 3.043 1.487 12.853 1.00 97.75 91 LEU A CA 1
ATOM 678 C C . LEU A 1 91 ? 2.709 1.430 11.359 1.00 97.75 91 LEU A C 1
ATOM 680 O O . LEU A 1 91 ? 3.590 1.183 10.541 1.00 97.75 91 LEU A O 1
ATOM 684 N N . LEU A 1 92 ? 1.452 1.687 10.988 1.00 97.31 92 LEU A N 1
ATOM 685 C CA . LEU A 1 92 ? 1.047 1.630 9.583 1.00 97.31 92 LEU A CA 1
ATOM 686 C C . LEU A 1 92 ? 1.613 2.788 8.753 1.00 97.31 92 LEU A C 1
ATOM 688 O O . LEU A 1 92 ? 1.908 2.584 7.580 1.00 97.31 92 LEU A O 1
ATOM 692 N N . ALA A 1 93 ? 1.836 3.967 9.340 1.00 97.19 93 ALA A N 1
ATOM 693 C CA . ALA A 1 93 ? 2.556 5.045 8.663 1.00 97.19 93 ALA A CA 1
ATOM 694 C C . ALA A 1 93 ? 4.002 4.637 8.327 1.00 97.19 93 ALA A C 1
ATOM 696 O O . ALA A 1 93 ? 4.439 4.837 7.196 1.00 97.19 93 ALA A O 1
ATOM 697 N N . THR A 1 94 ? 4.707 3.992 9.264 1.00 97.75 94 THR A N 1
ATOM 698 C CA . THR A 1 94 ? 6.046 3.431 9.019 1.00 97.75 94 THR A CA 1
ATOM 699 C C . THR A 1 94 ? 6.019 2.339 7.949 1.00 97.75 94 THR A C 1
ATOM 701 O O . THR A 1 94 ? 6.902 2.297 7.100 1.00 97.75 94 THR A O 1
ATOM 704 N N . VAL A 1 95 ? 4.988 1.487 7.920 1.00 96.94 95 VAL A N 1
ATOM 705 C CA . VAL A 1 95 ? 4.823 0.494 6.842 1.00 96.94 95 VAL A CA 1
ATOM 706 C C . VAL A 1 95 ? 4.675 1.174 5.477 1.00 96.94 95 VAL A C 1
ATOM 708 O O . VAL A 1 95 ? 5.324 0.762 4.522 1.00 96.94 95 VAL A O 1
ATOM 711 N N . VAL A 1 96 ? 3.876 2.238 5.363 1.00 97.38 96 VAL A N 1
ATOM 712 C CA . VAL A 1 96 ? 3.737 2.982 4.097 1.00 97.38 96 VAL A CA 1
ATOM 713 C C . VAL A 1 96 ? 5.067 3.623 3.677 1.00 97.38 96 VAL A C 1
ATOM 715 O O . VAL A 1 96 ? 5.436 3.549 2.507 1.00 97.38 96 VAL A O 1
ATOM 718 N N . GLU A 1 97 ? 5.822 4.196 4.618 1.00 97.62 97 GLU A N 1
ATOM 719 C CA . GLU A 1 97 ? 7.173 4.718 4.363 1.00 97.62 97 GLU A CA 1
ATOM 720 C C . GLU A 1 97 ? 8.126 3.621 3.863 1.00 97.62 97 GLU A C 1
ATOM 722 O O . GLU A 1 97 ? 8.872 3.829 2.901 1.00 97.62 97 GLU A O 1
ATOM 727 N N . HIS A 1 98 ? 8.077 2.439 4.478 1.00 97.56 98 HIS A N 1
ATOM 728 C CA . HIS A 1 98 ? 8.852 1.275 4.062 1.00 97.56 98 HIS A CA 1
ATOM 729 C C . HIS A 1 98 ? 8.525 0.864 2.623 1.00 97.56 98 HIS A C 1
ATOM 731 O O . HIS A 1 98 ? 9.453 0.704 1.833 1.00 97.56 98 HIS A O 1
ATOM 737 N N . LEU A 1 99 ? 7.243 0.788 2.251 1.00 97.06 99 LEU A N 1
ATOM 738 C CA . LEU A 1 99 ? 6.826 0.447 0.885 1.00 97.06 99 LEU A CA 1
ATOM 739 C C . LEU A 1 99 ? 7.413 1.422 -0.145 1.00 97.06 99 LEU A C 1
ATOM 741 O O . LEU A 1 99 ? 8.038 0.998 -1.119 1.00 97.06 99 LEU A O 1
ATOM 745 N N . VAL A 1 100 ? 7.291 2.730 0.105 1.00 96.31 100 VAL A N 1
ATOM 746 C CA . VAL A 1 100 ? 7.853 3.773 -0.774 1.00 96.31 100 VAL A CA 1
ATOM 747 C C . VAL A 1 100 ? 9.380 3.684 -0.839 1.00 96.31 100 VAL A C 1
ATOM 749 O O . VAL A 1 100 ? 9.976 3.865 -1.905 1.00 96.31 100 VAL A O 1
ATOM 752 N N . THR A 1 101 ? 10.030 3.370 0.282 1.00 96.50 101 THR A N 1
ATOM 753 C CA . THR A 1 101 ? 11.483 3.166 0.341 1.00 96.50 101 THR A CA 1
ATOM 754 C C . THR A 1 101 ? 11.906 1.970 -0.508 1.00 96.50 101 THR A C 1
ATOM 756 O O . THR A 1 101 ? 12.827 2.093 -1.315 1.00 96.50 101 THR A O 1
ATOM 759 N N . GLY A 1 102 ? 11.218 0.833 -0.381 1.00 95.75 102 GLY A N 1
ATOM 760 C CA . GLY A 1 102 ? 11.487 -0.374 -1.165 1.00 95.75 102 GLY A CA 1
ATOM 761 C C . GLY A 1 102 ? 11.318 -0.147 -2.667 1.00 95.75 102 GLY A C 1
ATOM 762 O O . GLY A 1 102 ? 12.131 -0.624 -3.463 1.00 95.75 102 GLY A O 1
ATOM 763 N N . GLU A 1 103 ? 10.319 0.645 -3.051 1.00 95.19 103 GLU A N 1
ATOM 764 C CA . GLU A 1 103 ? 10.093 1.021 -4.446 1.00 95.19 103 GLU A CA 1
ATOM 765 C C . GLU A 1 103 ? 11.183 1.963 -4.975 1.00 95.19 103 GLU A C 1
ATOM 767 O O . GLU A 1 103 ? 11.768 1.741 -6.035 1.00 95.19 103 GLU A O 1
ATOM 772 N N . THR A 1 104 ? 11.568 2.959 -4.178 1.00 94.25 104 THR A N 1
ATOM 773 C CA . THR A 1 104 ? 12.661 3.880 -4.523 1.00 94.25 104 THR A CA 1
ATOM 774 C C . THR A 1 104 ? 13.995 3.143 -4.665 1.00 94.25 104 THR A C 1
ATOM 776 O O . THR A 1 104 ? 14.775 3.425 -5.581 1.00 94.25 104 THR A O 1
ATOM 779 N N . MET A 1 105 ? 14.261 2.163 -3.794 1.00 94.44 105 MET A N 1
ATOM 780 C CA . MET A 1 105 ? 15.411 1.268 -3.923 1.00 94.44 105 MET A CA 1
ATOM 781 C C . MET A 1 105 ? 15.380 0.556 -5.279 1.00 94.44 105 MET A C 1
ATOM 783 O O . MET A 1 105 ? 16.363 0.618 -6.016 1.00 94.44 105 MET A O 1
ATOM 787 N N . GLN A 1 106 ? 14.246 -0.045 -5.659 1.00 91.25 106 GLN A N 1
ATOM 788 C CA . GLN A 1 106 ? 14.093 -0.733 -6.945 1.00 91.25 106 GLN A CA 1
ATOM 789 C C . GLN A 1 106 ? 14.416 0.177 -8.143 1.00 91.25 106 GLN A C 1
ATOM 791 O O . GLN A 1 106 ? 15.171 -0.225 -9.029 1.00 91.25 106 GLN A O 1
ATOM 796 N N . MET A 1 107 ? 13.907 1.411 -8.144 1.00 90.06 107 MET A N 1
ATOM 797 C CA . MET A 1 107 ? 14.134 2.378 -9.227 1.00 90.06 107 MET A CA 1
ATOM 798 C C . MET A 1 107 ? 15.587 2.844 -9.337 1.00 90.06 107 MET A C 1
ATOM 800 O O . MET A 1 107 ? 16.082 3.103 -10.433 1.00 90.06 107 MET A O 1
ATOM 804 N N . THR A 1 108 ? 16.279 2.966 -8.204 1.00 92.25 108 THR A N 1
ATOM 805 C CA . THR A 1 108 ? 17.642 3.516 -8.132 1.00 92.25 108 THR A CA 1
ATOM 806 C C . THR A 1 108 ? 18.732 2.439 -8.126 1.00 92.25 108 THR A C 1
ATOM 808 O O . THR A 1 108 ? 19.917 2.762 -8.035 1.00 92.25 108 THR A O 1
ATOM 811 N N . THR A 1 109 ? 18.358 1.159 -8.248 1.00 91.00 109 THR A N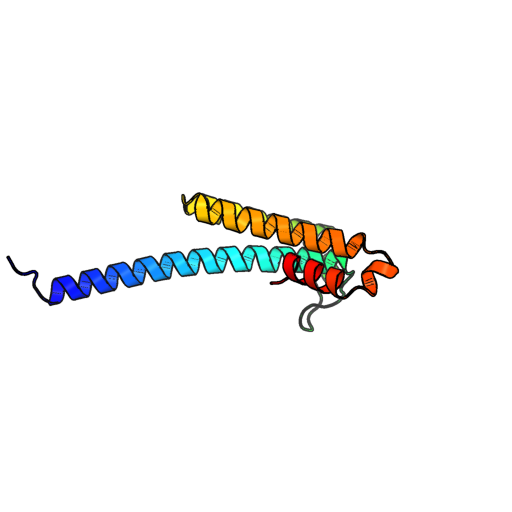 1
ATOM 812 C CA . THR A 1 109 ? 19.289 0.029 -8.135 1.00 91.00 109 THR A CA 1
ATOM 813 C C . THR A 1 109 ? 20.340 0.029 -9.257 1.00 91.00 109 THR A C 1
ATOM 815 O O . THR A 1 109 ? 20.014 -0.004 -10.449 1.00 91.00 109 THR A O 1
ATOM 818 N N . THR A 1 110 ? 21.622 -0.037 -8.885 1.00 91.38 110 THR A N 1
ATOM 819 C CA . THR A 1 110 ? 22.739 -0.209 -9.830 1.00 91.38 110 THR A CA 1
ATOM 820 C C . THR A 1 110 ? 22.927 -1.669 -10.256 1.00 91.38 110 THR A C 1
ATOM 822 O O . THR A 1 110 ? 22.409 -2.600 -9.642 1.00 91.38 110 THR A O 1
ATOM 825 N N . SER A 1 111 ? 23.700 -1.909 -11.317 1.00 88.75 111 SER A N 1
ATOM 826 C CA . SER A 1 111 ? 23.967 -3.277 -11.786 1.00 88.75 111 SER A CA 1
ATOM 827 C C . SER A 1 111 ? 24.683 -4.148 -10.749 1.00 88.75 111 SER A C 1
ATOM 829 O O . SER A 1 111 ? 24.338 -5.319 -10.622 1.00 88.75 111 SER A O 1
ATOM 831 N N . ASP A 1 112 ? 25.596 -3.581 -9.959 1.00 87.31 112 ASP A N 1
ATOM 832 C CA . ASP A 1 112 ? 26.292 -4.321 -8.899 1.00 87.31 112 ASP A CA 1
ATOM 833 C C . ASP A 1 112 ? 25.347 -4.651 -7.734 1.00 87.31 112 ASP A C 1
ATOM 835 O O . ASP A 1 112 ? 25.352 -5.768 -7.216 1.00 87.31 112 ASP A O 1
ATOM 839 N N . GLN A 1 113 ? 24.467 -3.712 -7.366 1.00 90.25 113 GLN A N 1
ATOM 840 C CA . GLN A 1 113 ? 23.451 -3.926 -6.331 1.00 90.25 113 GLN A CA 1
ATOM 841 C C . GLN A 1 113 ? 22.425 -4.989 -6.736 1.00 90.25 113 GLN A C 1
ATOM 843 O O . GLN A 1 113 ? 22.004 -5.772 -5.887 1.00 90.25 113 GLN A O 1
ATOM 848 N N . ARG A 1 114 ? 22.076 -5.091 -8.028 1.00 86.06 114 ARG A N 1
ATOM 849 C CA . ARG A 1 114 ? 21.196 -6.157 -8.546 1.00 86.06 114 ARG A CA 1
ATOM 850 C C . ARG A 1 114 ? 21.750 -7.566 -8.312 1.00 86.06 114 ARG A C 1
ATOM 852 O O . ARG A 1 114 ? 20.964 -8.500 -8.193 1.00 86.06 114 ARG A O 1
ATOM 859 N N . CYS A 1 115 ? 23.071 -7.721 -8.229 1.00 89.31 115 CYS A N 1
ATOM 860 C CA . CYS A 1 115 ? 23.726 -9.004 -7.965 1.00 89.31 115 CYS A CA 1
ATOM 861 C C . CYS A 1 115 ? 23.970 -9.272 -6.468 1.00 89.31 115 CYS A C 1
ATOM 863 O O . CYS A 1 115 ? 24.428 -10.358 -6.112 1.00 89.31 115 CYS A O 1
ATOM 865 N N . SER A 1 116 ? 23.680 -8.311 -5.583 1.00 95.06 116 SER A N 1
ATOM 866 C CA . SER A 1 116 ? 23.880 -8.460 -4.140 1.00 95.06 116 SER A CA 1
ATOM 867 C C . SER A 1 116 ? 22.669 -9.111 -3.471 1.00 95.06 116 SER A C 1
ATOM 869 O O . SER A 1 116 ? 21.564 -8.566 -3.478 1.00 95.06 116 SER A O 1
ATOM 871 N N . MET A 1 117 ? 22.894 -10.255 -2.818 1.00 95.12 117 MET A N 1
ATOM 872 C CA . MET A 1 117 ? 21.873 -10.923 -2.002 1.00 95.12 117 MET A CA 1
ATOM 873 C C . MET A 1 117 ? 21.403 -10.035 -0.843 1.00 95.12 117 MET A C 1
ATOM 875 O O . MET A 1 117 ? 20.216 -9.993 -0.539 1.00 95.12 117 MET A O 1
ATOM 879 N N . GLU A 1 118 ? 22.317 -9.298 -0.213 1.00 95.38 118 GLU A N 1
ATOM 880 C CA . GLU A 1 118 ? 21.982 -8.385 0.882 1.00 95.38 118 GLU A CA 1
ATOM 881 C C . GLU A 1 118 ? 21.010 -7.297 0.415 1.00 95.38 118 GLU A C 1
ATOM 883 O O . GLU A 1 118 ? 19.974 -7.074 1.040 1.00 95.38 118 GLU A O 1
ATOM 888 N N . TYR A 1 119 ? 21.292 -6.690 -0.741 1.00 93.62 119 TYR A N 1
ATOM 889 C CA . TYR A 1 119 ? 20.426 -5.668 -1.320 1.00 93.62 119 TYR A CA 1
ATOM 890 C C . TYR A 1 119 ? 19.062 -6.241 -1.721 1.00 93.62 119 TYR A C 1
ATOM 892 O O . TYR A 1 119 ? 18.026 -5.624 -1.472 1.00 93.62 119 TYR A O 1
ATOM 900 N N . TYR A 1 120 ? 19.044 -7.447 -2.296 1.00 93.75 120 TYR A N 1
ATOM 901 C CA . TYR A 1 120 ? 17.807 -8.155 -2.616 1.00 93.75 120 TYR A CA 1
ATOM 902 C C . TYR A 1 120 ? 16.938 -8.395 -1.371 1.00 93.75 120 TYR A C 1
ATOM 904 O O . TYR A 1 120 ? 15.740 -8.101 -1.402 1.00 93.75 120 TYR A O 1
ATOM 912 N N . LEU A 1 121 ? 17.529 -8.889 -0.276 1.00 95.81 121 LEU A N 1
ATOM 913 C CA . LEU A 1 121 ? 16.821 -9.140 0.982 1.00 95.81 121 LEU A CA 1
ATOM 914 C C . LEU A 1 121 ? 16.280 -7.842 1.583 1.00 95.81 121 LEU A C 1
ATOM 916 O O . LEU A 1 121 ? 15.112 -7.787 1.964 1.00 95.81 121 LEU A O 1
ATOM 920 N N . GLN A 1 122 ? 17.093 -6.785 1.604 1.00 95.12 122 GLN A N 1
ATOM 921 C CA . GLN A 1 122 ? 16.685 -5.481 2.117 1.00 95.12 122 GLN A CA 1
ATOM 922 C C . GLN A 1 122 ? 15.527 -4.890 1.300 1.00 95.12 122 GLN A C 1
ATOM 924 O O . GLN A 1 122 ? 14.511 -4.496 1.867 1.00 95.12 122 GLN A O 1
ATOM 929 N N . LYS A 1 123 ? 15.637 -4.878 -0.034 1.00 94.50 123 LYS A N 1
ATOM 930 C CA . LYS A 1 123 ? 14.576 -4.390 -0.927 1.00 94.50 123 LYS A CA 1
ATOM 931 C C . LYS A 1 123 ? 13.277 -5.177 -0.735 1.00 94.50 123 LYS A C 1
ATOM 933 O O . LYS A 1 123 ? 12.201 -4.593 -0.666 1.00 94.50 123 LYS A O 1
ATOM 938 N N . THR A 1 124 ? 13.377 -6.504 -0.650 1.00 93.31 124 THR A N 1
ATOM 939 C CA . THR A 1 124 ? 12.215 -7.392 -0.480 1.00 93.31 124 THR A CA 1
ATOM 940 C C . THR A 1 124 ? 11.540 -7.182 0.873 1.00 93.31 124 THR A C 1
ATOM 942 O O . THR A 1 124 ? 10.315 -7.190 0.938 1.00 93.31 124 THR A O 1
ATOM 945 N N . TYR A 1 125 ? 12.313 -6.928 1.933 1.00 95.38 125 TYR A N 1
ATOM 946 C CA . TYR A 1 125 ? 11.761 -6.561 3.235 1.00 95.38 125 TYR A CA 1
ATOM 947 C C . TYR A 1 125 ? 10.922 -5.285 3.138 1.00 95.38 125 TYR A C 1
ATOM 949 O O . TYR A 1 125 ? 9.746 -5.299 3.467 1.00 95.38 125 TYR A O 1
ATOM 957 N N . TYR A 1 126 ? 11.486 -4.209 2.584 1.00 95.94 126 TYR A N 1
ATOM 958 C CA . TYR A 1 126 ? 10.778 -2.932 2.480 1.00 95.94 126 TYR A CA 1
ATOM 959 C C . TYR A 1 126 ? 9.564 -2.965 1.540 1.00 95.94 126 TYR A C 1
ATOM 961 O O . TYR A 1 126 ? 8.601 -2.244 1.776 1.00 95.94 126 TYR A O 1
ATOM 969 N N . LYS A 1 127 ? 9.584 -3.798 0.491 1.00 92.69 127 LYS A N 1
ATOM 970 C CA . LYS A 1 127 ? 8.497 -3.877 -0.498 1.00 92.69 127 LYS A CA 1
ATOM 971 C C . LYS A 1 127 ? 7.412 -4.910 -0.154 1.00 92.69 127 LYS A C 1
ATOM 973 O O . LYS A 1 127 ? 6.339 -4.866 -0.753 1.00 92.69 127 LYS A O 1
ATOM 978 N N . THR A 1 128 ? 7.665 -5.891 0.719 1.00 89.38 128 THR A N 1
ATOM 979 C CA . THR A 1 128 ? 6.761 -7.058 0.840 1.00 89.38 128 THR A CA 1
ATOM 980 C C . THR A 1 128 ? 6.633 -7.690 2.226 1.00 89.38 128 THR A C 1
ATOM 982 O O . THR A 1 128 ? 5.526 -8.118 2.548 1.00 89.38 128 THR A O 1
ATOM 985 N N . ALA A 1 129 ? 7.717 -7.843 2.994 1.00 75.75 129 ALA A N 1
ATOM 986 C CA . ALA A 1 129 ? 7.693 -8.606 4.253 1.00 75.75 129 ALA A CA 1
ATOM 987 C C . ALA A 1 129 ? 7.068 -7.813 5.410 1.00 75.75 129 ALA A C 1
ATOM 989 O O . ALA A 1 129 ? 6.361 -8.453 6.221 1.00 75.75 129 ALA A O 1
#

Foldseek 3Di:
DDDPPVVVVVVVVVVVVVVVVVVVLLVLLVVLLVVLLVLLVCLVVVPQDDPNHGRCCNPPNNVVSNVSSVVSNVVSLVSLVVVVDVVSNVVVVVLSVLQVVLVVLVVPPDPVLVPDPVSVVSSCVSNPD